Protein AF-A0A517TYM8-F1 (afdb_monomer_lite)

Organism: NCBI:txid2528024

Foldseek 3Di:
DLLVVLLVPDPDPCSVVQSVLLVVCCVVDPPVLSVVLSVVCVVVVHRGNVSSVVSSVVVVPPPPPPQPPPPDPPGDPPPPPDDPPPPDD

Radius of gyration: 19.98 Å; chains: 1; bounding box: 49×35×42 Å

pLDDT: mean 71.32, std 16.1, range [44.34, 91.38]

Sequence (89 aa):
MFLRRLVETEPGGLGTREFIRVLRLLDGCSWQRLQDAVERALDVGVHDADGIWLIVEHRRQAPVVLCSLDGRPKLRLVDVGRTELSARR

Secondary structure (DSSP, 8-state):
-HHHHHHHT-TTS-HHHHHHHHHHGGGTS-HHHHHHHHHHHHHHT--SHHHHHHHHHHHHSPPP-----TT-SS---------------

Structure (mmCIF, N/CA/C/O backbone):
data_AF-A0A517TYM8-F1
#
_entry.id   AF-A0A517TYM8-F1
#
loop_
_atom_site.group_PDB
_atom_site.id
_atom_site.type_symbol
_atom_site.label_atom_id
_atom_site.label_alt_id
_atom_site.label_comp_id
_atom_site.label_asym_id
_atom_site.label_entity_id
_atom_site.label_seq_id
_atom_site.pdbx_PDB_ins_code
_atom_site.Cartn_x
_atom_site.Cartn_y
_atom_site.Cartn_z
_atom_site.occupancy
_atom_site.B_iso_or_equiv
_atom_site.auth_seq_id
_atom_site.auth_comp_id
_atom_site.auth_asym_id
_atom_site.auth_atom_id
_atom_site.pdbx_PDB_model_num
ATOM 1 N N . MET A 1 1 ? 13.556 -4.080 3.757 1.00 55.53 1 MET A N 1
ATOM 2 C CA . MET A 1 1 ? 13.782 -5.150 2.754 1.00 55.53 1 MET A CA 1
ATOM 3 C C . MET A 1 1 ? 12.675 -5.235 1.698 1.00 55.53 1 MET A C 1
ATOM 5 O O . MET A 1 1 ? 12.997 -5.481 0.547 1.00 55.53 1 MET A O 1
ATOM 9 N N . PHE A 1 2 ? 11.406 -4.992 2.042 1.00 58.44 2 PHE A N 1
ATOM 10 C CA . PHE A 1 2 ? 10.254 -5.145 1.133 1.00 58.44 2 PHE A CA 1
ATOM 11 C C . PHE A 1 2 ? 10.262 -4.24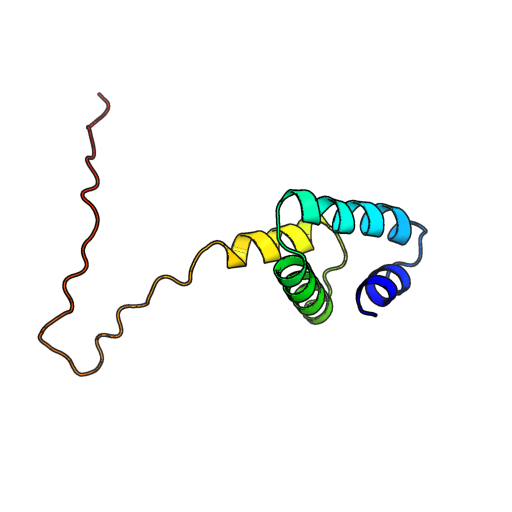6 -0.110 1.00 58.44 2 PHE A C 1
ATOM 13 O O . PHE A 1 2 ? 9.946 -4.710 -1.200 1.00 58.44 2 PHE A O 1
ATOM 20 N N . LEU A 1 3 ? 10.720 -2.998 0.019 1.00 61.44 3 LEU A N 1
ATOM 21 C CA . LEU A 1 3 ? 10.780 -2.071 -1.118 1.00 61.44 3 LEU A CA 1
ATOM 22 C C . LEU A 1 3 ? 11.739 -2.531 -2.226 1.00 61.44 3 LEU A C 1
ATOM 24 O O . LEU A 1 3 ? 11.497 -2.274 -3.397 1.00 61.44 3 LEU A O 1
ATOM 28 N N . ARG A 1 4 ? 12.807 -3.252 -1.867 1.00 62.53 4 ARG A N 1
ATOM 29 C CA . ARG A 1 4 ? 13.746 -3.823 -2.838 1.00 62.53 4 ARG A CA 1
ATOM 30 C C . ARG A 1 4 ? 13.099 -4.951 -3.646 1.00 62.53 4 ARG A C 1
ATOM 32 O O . ARG A 1 4 ? 13.308 -5.017 -4.848 1.00 62.53 4 ARG A O 1
ATOM 39 N N . ARG A 1 5 ? 12.272 -5.787 -3.008 1.00 62.78 5 ARG A N 1
ATOM 40 C CA . ARG A 1 5 ? 11.539 -6.861 -3.696 1.00 62.78 5 ARG A CA 1
ATOM 41 C C . ARG A 1 5 ? 10.557 -6.323 -4.732 1.00 62.78 5 ARG A C 1
ATOM 43 O O . ARG A 1 5 ? 10.487 -6.888 -5.809 1.00 62.78 5 ARG A O 1
ATOM 50 N N . LEU A 1 6 ? 9.864 -5.225 -4.422 1.00 62.62 6 LEU A N 1
ATOM 51 C CA . LEU A 1 6 ? 8.913 -4.581 -5.338 1.00 62.62 6 LEU A CA 1
ATOM 52 C C . LEU A 1 6 ? 9.592 -4.127 -6.646 1.00 62.62 6 LEU A C 1
ATOM 54 O O . LEU A 1 6 ? 9.025 -4.252 -7.725 1.00 62.62 6 LEU A O 1
ATOM 58 N N . VAL A 1 7 ? 10.836 -3.647 -6.540 1.00 61.25 7 VAL A N 1
ATOM 59 C CA . VAL A 1 7 ? 11.674 -3.235 -7.678 1.00 61.25 7 VAL A CA 1
ATOM 60 C C . VAL A 1 7 ? 12.198 -4.436 -8.470 1.00 61.25 7 VAL A C 1
ATOM 62 O O . VAL A 1 7 ? 12.299 -4.362 -9.690 1.00 61.25 7 VAL A O 1
ATOM 65 N N . GLU A 1 8 ? 12.538 -5.534 -7.794 1.00 64.00 8 GLU A N 1
ATOM 66 C CA . GLU A 1 8 ? 13.071 -6.751 -8.424 1.00 64.00 8 GLU A CA 1
ATOM 67 C C . GLU A 1 8 ? 12.000 -7.537 -9.211 1.00 64.00 8 GLU A C 1
ATOM 69 O O . GLU A 1 8 ? 12.353 -8.276 -10.129 1.00 64.00 8 GLU A O 1
ATOM 74 N N . THR A 1 9 ? 10.708 -7.368 -8.897 1.00 63.19 9 THR A N 1
ATOM 75 C CA . THR A 1 9 ? 9.590 -8.058 -9.571 1.00 63.19 9 THR A CA 1
ATOM 76 C C . THR A 1 9 ? 9.154 -7.455 -10.911 1.00 63.19 9 THR A C 1
ATOM 78 O O . THR A 1 9 ? 8.481 -8.152 -11.665 1.00 63.19 9 THR A O 1
ATOM 81 N N . GLU A 1 10 ? 9.544 -6.220 -11.257 1.00 57.12 10 GLU A N 1
ATOM 82 C CA . GLU A 1 10 ? 9.244 -5.624 -12.572 1.00 57.12 10 GLU A CA 1
ATOM 83 C C . GLU A 1 10 ? 10.476 -5.605 -13.502 1.00 57.12 10 GLU A C 1
ATOM 85 O O . GLU A 1 10 ? 11.357 -4.743 -13.372 1.00 57.12 10 GLU A O 1
ATOM 90 N N . PRO A 1 11 ? 10.550 -6.505 -14.502 1.00 46.94 11 PRO A N 1
ATOM 91 C CA . PRO A 1 11 ? 11.635 -6.516 -15.469 1.00 46.94 11 PRO A CA 1
ATOM 92 C C . PRO A 1 11 ? 11.371 -5.447 -16.541 1.00 46.94 11 PRO A C 1
ATOM 94 O O . PRO A 1 11 ? 10.706 -5.704 -17.539 1.00 46.94 11 PRO A O 1
ATOM 97 N N . GLY A 1 12 ? 11.870 -4.221 -16.346 1.00 54.09 12 GLY A N 1
ATOM 98 C CA . GLY A 1 12 ? 11.709 -3.183 -17.379 1.00 54.09 12 GLY A CA 1
ATOM 99 C C . GLY A 1 12 ? 12.182 -1.761 -17.074 1.00 54.09 12 GLY A C 1
ATOM 100 O O . GLY A 1 12 ? 11.877 -0.853 -17.839 1.00 54.09 12 GLY A O 1
ATOM 101 N N . GLY A 1 13 ? 12.893 -1.513 -15.970 1.00 49.22 13 GLY A N 1
ATOM 102 C CA . GLY A 1 13 ? 13.342 -0.153 -15.620 1.00 49.22 13 GLY A CA 1
ATOM 103 C C . GLY A 1 13 ? 12.240 0.765 -15.065 1.00 49.22 13 GLY A C 1
ATOM 104 O O . GLY A 1 13 ? 12.510 1.914 -14.719 1.00 49.22 13 GLY A O 1
ATOM 105 N N . LEU A 1 14 ? 11.017 0.249 -14.911 1.00 52.47 14 LEU A N 1
ATOM 106 C CA . LEU A 1 14 ? 9.901 0.910 -14.226 1.00 52.47 14 LEU A CA 1
ATOM 107 C C . LEU A 1 14 ? 10.071 0.912 -12.696 1.00 52.47 14 LEU A C 1
ATOM 109 O O . LEU A 1 14 ? 9.651 1.863 -12.036 1.00 52.47 14 LEU A O 1
ATOM 113 N N . GLY A 1 15 ? 10.804 -0.064 -12.146 1.00 67.12 15 GLY A N 1
ATOM 114 C CA . GLY A 1 15 ? 11.005 -0.224 -10.704 1.00 67.12 15 GLY A CA 1
ATOM 115 C C . GLY A 1 15 ? 11.570 1.012 -9.991 1.00 67.12 15 GLY A C 1
ATOM 116 O O . GLY A 1 15 ? 11.124 1.332 -8.896 1.00 67.12 15 GLY A O 1
ATOM 117 N N . THR A 1 16 ? 12.485 1.782 -10.598 1.00 74.88 16 THR A N 1
ATOM 118 C CA . THR A 1 16 ? 13.022 3.006 -9.962 1.00 74.88 16 THR A CA 1
ATOM 119 C C . THR A 1 16 ? 11.999 4.143 -9.923 1.00 74.88 16 THR A C 1
ATOM 121 O O . THR A 1 16 ? 11.926 4.873 -8.933 1.00 74.88 16 THR A O 1
ATOM 124 N N . ARG A 1 17 ? 11.194 4.310 -10.979 1.00 78.81 17 ARG A N 1
ATOM 125 C CA . ARG A 1 17 ? 10.178 5.369 -11.032 1.00 78.81 17 ARG A CA 1
ATOM 126 C C . ARG A 1 17 ? 9.027 5.066 -10.083 1.00 78.81 17 ARG A C 1
ATOM 128 O O . ARG A 1 17 ? 8.593 5.964 -9.361 1.00 78.81 17 ARG A O 1
ATOM 135 N N . GLU A 1 18 ? 8.583 3.815 -10.049 1.00 77.31 18 GLU A N 1
ATOM 136 C CA . GLU A 1 18 ? 7.535 3.401 -9.122 1.00 77.31 18 GLU A CA 1
ATOM 137 C C . GLU A 1 18 ? 8.036 3.395 -7.678 1.00 77.31 18 GLU A C 1
ATOM 139 O O . GLU A 1 18 ? 7.324 3.859 -6.796 1.00 77.31 18 GLU A O 1
ATOM 144 N N . PHE A 1 19 ? 9.305 3.059 -7.429 1.00 78.06 19 PHE A N 1
ATOM 145 C CA . PHE A 1 19 ? 9.921 3.247 -6.115 1.00 78.06 19 PHE A CA 1
ATOM 146 C C . PHE A 1 19 ? 9.865 4.710 -5.645 1.00 78.06 19 PHE A C 1
ATOM 148 O O . PHE A 1 19 ? 9.456 4.978 -4.516 1.00 78.06 19 PHE A O 1
ATOM 155 N N . ILE A 1 20 ? 10.204 5.674 -6.510 1.00 85.81 20 ILE A N 1
ATOM 156 C CA . ILE A 1 20 ? 10.093 7.105 -6.175 1.00 85.81 20 ILE A CA 1
ATOM 157 C C . ILE A 1 20 ? 8.633 7.497 -5.915 1.00 85.81 20 ILE A C 1
ATOM 159 O O . ILE A 1 20 ? 8.362 8.253 -4.983 1.00 85.81 20 ILE A O 1
ATOM 163 N N . ARG A 1 21 ? 7.682 6.992 -6.708 1.00 87.00 21 ARG A N 1
ATOM 164 C CA . ARG A 1 21 ? 6.251 7.266 -6.509 1.00 87.00 21 ARG A CA 1
ATOM 165 C C . ARG A 1 21 ? 5.730 6.686 -5.195 1.00 87.00 21 ARG A C 1
ATOM 167 O O . ARG A 1 21 ? 5.038 7.398 -4.479 1.00 87.00 21 ARG A O 1
ATOM 174 N N . VAL A 1 22 ? 6.134 5.471 -4.827 1.00 87.31 22 VAL A N 1
ATOM 175 C CA . VAL A 1 22 ? 5.808 4.855 -3.532 1.00 87.31 22 VAL A CA 1
ATOM 176 C C . VAL A 1 22 ? 6.392 5.668 -2.376 1.00 87.31 22 VAL A C 1
ATOM 178 O O . VAL A 1 22 ? 5.694 5.916 -1.398 1.00 87.31 22 VAL A O 1
ATOM 181 N N . LEU A 1 23 ? 7.633 6.155 -2.489 1.00 89.12 23 LEU A N 1
ATOM 182 C CA . LEU A 1 23 ? 8.219 7.029 -1.466 1.00 89.12 23 LEU A CA 1
ATO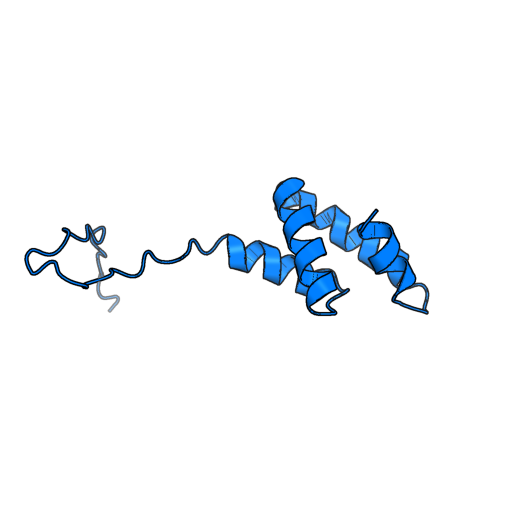M 183 C C . LEU A 1 23 ? 7.461 8.352 -1.316 1.00 89.12 23 LEU A C 1
ATOM 185 O O . LEU A 1 23 ? 7.298 8.826 -0.195 1.00 89.12 23 LEU A O 1
ATOM 189 N N . ARG A 1 24 ? 6.950 8.926 -2.411 1.00 91.38 24 ARG A N 1
ATOM 190 C CA . ARG A 1 24 ? 6.123 10.145 -2.367 1.00 91.38 24 ARG A CA 1
ATOM 191 C C . ARG A 1 24 ? 4.788 9.948 -1.645 1.00 91.38 24 ARG A C 1
ATOM 193 O O . ARG A 1 24 ? 4.213 10.927 -1.187 1.00 91.38 24 ARG A O 1
ATOM 200 N N . LEU A 1 25 ? 4.312 8.713 -1.461 1.00 90.19 25 LEU A N 1
ATOM 201 C CA . LEU A 1 25 ? 3.111 8.458 -0.653 1.00 90.19 25 LEU A CA 1
ATOM 202 C C . LEU A 1 25 ? 3.312 8.810 0.831 1.00 90.19 25 LEU A C 1
ATOM 204 O O . LEU A 1 25 ? 2.328 9.029 1.540 1.00 90.19 25 LEU A O 1
ATOM 208 N N . LEU A 1 26 ? 4.562 8.918 1.304 1.00 90.94 26 LEU A N 1
ATOM 209 C CA . LEU A 1 26 ? 4.868 9.403 2.655 1.00 90.94 26 LEU A CA 1
ATOM 210 C C . LEU A 1 26 ? 4.411 10.849 2.891 1.00 90.94 26 LEU A C 1
ATOM 212 O O . LEU A 1 26 ? 4.161 11.210 4.037 1.00 90.94 26 LEU A O 1
ATOM 216 N N . ASP A 1 27 ? 4.216 11.652 1.840 1.00 91.00 27 ASP A N 1
ATOM 217 C CA . ASP A 1 27 ? 3.645 12.999 1.981 1.00 91.00 27 ASP A CA 1
ATOM 218 C C . ASP A 1 27 ? 2.181 12.950 2.469 1.00 91.00 27 ASP A C 1
ATOM 220 O O . ASP A 1 27 ? 1.690 13.893 3.089 1.00 91.00 27 ASP A O 1
ATOM 224 N N . GLY A 1 28 ? 1.475 11.838 2.222 1.00 87.62 28 GLY A N 1
ATOM 225 C CA . GLY A 1 28 ? 0.071 11.635 2.595 1.00 87.62 28 GLY A CA 1
ATOM 226 C C . GLY A 1 28 ? -0.162 10.658 3.753 1.00 87.62 28 GLY A C 1
ATOM 227 O O . GLY A 1 28 ? -1.282 10.569 4.268 1.00 87.62 28 GLY A O 1
ATOM 228 N N . CYS A 1 29 ? 0.851 9.900 4.187 1.00 89.19 29 CYS A N 1
ATOM 229 C CA . CYS A 1 29 ? 0.690 8.874 5.219 1.00 89.19 29 CYS A CA 1
ATOM 230 C C . CYS A 1 29 ? 1.944 8.646 6.076 1.00 89.19 29 CYS A C 1
ATOM 232 O O . CYS A 1 29 ? 3.052 9.025 5.719 1.00 89.19 29 CYS A O 1
ATOM 234 N N . SER A 1 30 ? 1.775 8.015 7.243 1.00 90.56 30 SER A N 1
ATOM 235 C CA . SER A 1 30 ? 2.915 7.666 8.095 1.00 90.56 30 SER A CA 1
ATOM 236 C C . SER A 1 30 ? 3.713 6.496 7.517 1.00 90.56 30 SER A C 1
ATOM 238 O O . SER A 1 30 ? 3.157 5.620 6.853 1.00 90.56 30 SER A O 1
ATOM 240 N N . TRP A 1 31 ? 5.003 6.423 7.864 1.00 90.31 31 TRP A N 1
ATOM 241 C CA . TRP A 1 31 ? 5.886 5.315 7.482 1.00 90.31 31 TRP A CA 1
ATOM 242 C C . TRP A 1 31 ? 5.290 3.934 7.791 1.00 90.31 31 TRP A C 1
ATOM 244 O O . TRP A 1 31 ? 5.314 3.047 6.944 1.00 90.31 31 TRP A O 1
ATOM 254 N N . GLN A 1 32 ? 4.701 3.762 8.979 1.00 90.00 32 GLN A N 1
ATOM 255 C CA . GLN A 1 32 ? 4.071 2.499 9.383 1.00 90.00 32 GLN A CA 1
ATOM 256 C C . GLN A 1 32 ? 2.887 2.129 8.482 1.00 90.00 32 GLN A C 1
ATOM 258 O O . GLN A 1 32 ? 2.776 0.983 8.066 1.00 90.00 32 GLN A O 1
ATOM 263 N N . ARG A 1 33 ? 2.036 3.101 8.117 1.00 89.69 33 ARG A N 1
ATOM 264 C CA . ARG A 1 33 ? 0.911 2.851 7.204 1.00 89.69 33 ARG A CA 1
ATOM 265 C C . ARG A 1 33 ? 1.384 2.463 5.810 1.00 89.69 33 ARG A C 1
ATOM 267 O O . ARG A 1 33 ? 0.800 1.566 5.209 1.00 89.69 33 ARG A O 1
ATOM 274 N N . LEU A 1 34 ? 2.432 3.117 5.313 1.00 90.94 34 LEU A N 1
ATOM 275 C CA . LEU A 1 34 ? 3.010 2.763 4.023 1.00 90.94 34 LEU A CA 1
ATOM 276 C C . LEU A 1 34 ? 3.626 1.359 4.058 1.00 90.94 34 LEU A C 1
ATOM 278 O O . LEU A 1 34 ? 3.418 0.584 3.132 1.00 90.94 34 LEU A O 1
ATOM 282 N N . GLN A 1 35 ? 4.346 1.017 5.127 1.00 90.81 35 GLN A N 1
ATOM 283 C CA . GLN A 1 35 ? 4.956 -0.301 5.292 1.00 90.81 35 GLN A CA 1
ATOM 284 C C . GLN A 1 35 ? 3.903 -1.416 5.275 1.00 90.81 35 GLN A C 1
ATOM 286 O O . GLN A 1 35 ? 4.036 -2.356 4.493 1.00 90.81 35 GLN A O 1
ATOM 291 N N . ASP A 1 36 ? 2.841 -1.272 6.066 1.00 90.56 36 ASP A N 1
ATOM 292 C CA . ASP A 1 36 ? 1.729 -2.225 6.102 1.00 90.56 36 ASP A CA 1
ATOM 293 C C . ASP A 1 36 ? 1.042 -2.370 4.735 1.00 90.56 36 ASP A C 1
ATOM 295 O O . ASP A 1 36 ? 0.648 -3.467 4.332 1.00 90.56 36 ASP A O 1
ATOM 299 N N . ALA A 1 37 ? 0.858 -1.255 4.021 1.00 90.94 37 ALA A N 1
ATOM 300 C CA . ALA A 1 37 ? 0.227 -1.259 2.708 1.00 90.94 37 ALA A CA 1
ATOM 301 C C . ALA A 1 37 ? 1.099 -1.954 1.657 1.00 90.94 37 ALA A C 1
ATOM 303 O O . ALA A 1 37 ? 0.579 -2.725 0.858 1.00 90.94 37 ALA A O 1
ATOM 304 N N . VAL A 1 38 ? 2.415 -1.729 1.687 1.00 88.81 38 VAL A N 1
ATOM 305 C CA . VAL A 1 38 ? 3.377 -2.396 0.799 1.00 88.81 38 VAL A CA 1
ATOM 306 C C . VAL A 1 38 ? 3.431 -3.897 1.076 1.00 88.81 38 VAL A C 1
ATOM 308 O O . VAL A 1 38 ? 3.438 -4.683 0.134 1.00 88.81 38 VAL A O 1
ATOM 311 N N . GLU A 1 39 ? 3.443 -4.312 2.343 1.00 89.69 39 GLU A N 1
ATOM 312 C CA . GLU A 1 39 ? 3.392 -5.732 2.708 1.00 89.69 39 GLU A CA 1
ATOM 313 C C . GLU A 1 39 ? 2.122 -6.388 2.161 1.00 89.69 39 GLU A C 1
ATOM 315 O O . GLU A 1 39 ? 2.189 -7.396 1.458 1.00 89.69 39 GLU A O 1
ATOM 320 N N . ARG A 1 40 ? 0.968 -5.742 2.363 1.00 88.62 40 ARG A N 1
ATOM 321 C CA . ARG A 1 40 ? -0.295 -6.250 1.834 1.00 88.62 40 ARG A CA 1
ATOM 322 C C . ARG A 1 40 ? -0.326 -6.277 0.307 1.00 88.62 40 ARG A C 1
ATOM 324 O O . ARG A 1 40 ? -0.877 -7.220 -0.248 1.00 88.62 40 ARG A O 1
ATOM 331 N N . ALA A 1 41 ? 0.226 -5.262 -0.356 1.00 88.19 41 ALA A N 1
ATOM 332 C CA . ALA A 1 41 ? 0.304 -5.187 -1.812 1.00 88.19 41 ALA A CA 1
ATOM 333 C C . ALA A 1 41 ? 1.121 -6.353 -2.378 1.00 88.19 41 ALA A C 1
ATOM 335 O O . ALA A 1 41 ? 0.675 -7.016 -3.311 1.00 88.19 41 ALA A O 1
ATOM 336 N N . LEU A 1 42 ? 2.258 -6.667 -1.750 1.00 85.44 42 LEU A N 1
ATOM 337 C CA . LEU A 1 42 ? 3.077 -7.820 -2.115 1.00 85.44 42 LEU A CA 1
ATOM 338 C C . LEU A 1 42 ? 2.314 -9.143 -1.961 1.00 85.44 42 LEU A C 1
ATOM 340 O O . LEU A 1 42 ? 2.412 -9.986 -2.849 1.00 85.44 42 LEU A O 1
ATOM 344 N N . ASP A 1 43 ? 1.516 -9.307 -0.901 1.00 87.19 43 ASP A N 1
ATOM 345 C CA . ASP A 1 43 ? 0.694 -10.512 -0.710 1.00 87.19 43 ASP A CA 1
ATOM 346 C C . ASP A 1 43 ? -0.363 -10.706 -1.807 1.00 87.19 43 ASP A C 1
ATOM 348 O O . ASP A 1 43 ? -0.731 -11.839 -2.117 1.00 87.19 43 ASP A O 1
ATOM 352 N N . VAL A 1 44 ? -0.889 -9.614 -2.372 1.00 86.06 44 VAL A N 1
ATOM 353 C CA . VAL A 1 44 ? -1.916 -9.659 -3.429 1.00 86.06 44 VAL A CA 1
ATOM 354 C C . VAL A 1 44 ? -1.350 -9.489 -4.843 1.00 86.06 44 VAL A C 1
ATOM 356 O O . VAL A 1 44 ? -2.121 -9.483 -5.799 1.00 86.06 44 VAL A O 1
ATOM 359 N N . GLY A 1 45 ? -0.026 -9.370 -4.992 1.00 82.88 45 GLY A N 1
ATOM 360 C CA . GLY A 1 45 ? 0.643 -9.204 -6.289 1.00 82.88 45 GLY A CA 1
ATOM 361 C C . GLY A 1 45 ? 0.484 -7.816 -6.921 1.00 82.88 45 GLY A C 1
ATOM 362 O O . GLY A 1 45 ? 0.522 -7.689 -8.141 1.00 82.88 45 GLY A O 1
ATOM 363 N N . VA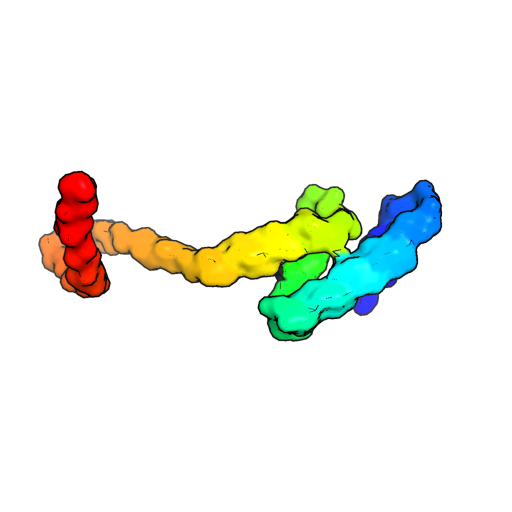L A 1 46 ? 0.275 -6.778 -6.109 1.00 84.75 46 VAL A N 1
ATOM 364 C CA . VAL A 1 46 ? 0.200 -5.377 -6.546 1.00 84.75 46 VAL A CA 1
ATOM 365 C C . VAL A 1 46 ? 1.565 -4.715 -6.363 1.00 84.75 46 VAL A C 1
ATOM 367 O O . VAL A 1 46 ? 2.164 -4.786 -5.287 1.00 84.75 46 VAL A O 1
ATOM 370 N N . HIS A 1 47 ? 2.054 -4.057 -7.415 1.00 79.94 47 HIS A N 1
ATOM 371 C CA . HIS A 1 47 ? 3.406 -3.487 -7.455 1.00 79.94 47 HIS A CA 1
ATOM 372 C C . HIS A 1 47 ? 3.451 -2.008 -7.866 1.00 79.94 47 HIS A C 1
ATOM 374 O O . HIS A 1 47 ? 4.497 -1.376 -7.736 1.00 79.94 47 HIS A O 1
ATOM 380 N N . ASP A 1 48 ? 2.342 -1.430 -8.325 1.00 83.31 48 ASP A N 1
ATOM 381 C CA . ASP A 1 48 ? 2.263 -0.022 -8.701 1.00 83.31 48 ASP A CA 1
ATOM 382 C C . ASP A 1 48 ? 1.879 0.882 -7.513 1.00 83.31 48 ASP A C 1
ATOM 384 O O . ASP A 1 48 ? 1.251 0.465 -6.533 1.00 83.31 48 ASP A O 1
ATOM 388 N N . ALA A 1 49 ? 2.282 2.151 -7.594 1.00 86.62 49 ALA A N 1
ATOM 389 C CA . ALA A 1 49 ? 2.067 3.117 -6.522 1.00 86.62 49 ALA A CA 1
ATOM 390 C C . ALA A 1 49 ? 0.581 3.441 -6.288 1.00 86.62 49 ALA A C 1
ATOM 392 O O . ALA A 1 49 ? 0.191 3.682 -5.145 1.00 86.62 49 ALA A O 1
ATOM 393 N N . ASP A 1 50 ? -0.244 3.420 -7.338 1.00 87.50 50 ASP A N 1
ATOM 394 C CA . ASP A 1 50 ? -1.670 3.740 -7.242 1.00 87.50 50 ASP A CA 1
ATOM 395 C C . ASP A 1 50 ? -2.424 2.634 -6.483 1.00 87.50 50 ASP A C 1
ATOM 397 O O . ASP A 1 50 ? -3.230 2.916 -5.592 1.00 87.50 50 ASP A O 1
ATOM 401 N N . GLY A 1 51 ? -2.099 1.368 -6.750 1.00 88.94 51 GLY A N 1
ATOM 402 C CA . GLY A 1 51 ? -2.616 0.215 -6.022 1.00 88.94 51 GLY A CA 1
ATOM 403 C C . GLY A 1 51 ? -2.192 0.201 -4.551 1.00 88.94 51 GLY A C 1
ATOM 404 O O . GLY A 1 51 ? -3.013 -0.064 -3.670 1.00 88.94 51 GLY A O 1
ATOM 405 N N . ILE A 1 52 ? -0.941 0.563 -4.250 1.00 89.06 52 ILE A N 1
ATOM 406 C CA . ILE A 1 52 ? -0.473 0.718 -2.861 1.00 89.06 52 ILE A CA 1
ATOM 407 C C . ILE A 1 52 ? -1.225 1.861 -2.161 1.00 89.06 52 ILE A C 1
ATOM 409 O O . ILE A 1 52 ? -1.660 1.702 -1.018 1.00 89.06 52 ILE A O 1
ATOM 413 N N . TRP A 1 53 ? -1.432 2.994 -2.837 1.00 91.12 53 TRP A N 1
ATOM 414 C CA . TRP A 1 53 ? -2.197 4.117 -2.292 1.00 91.12 53 TRP A CA 1
ATOM 415 C C . TRP A 1 53 ? -3.651 3.741 -1.988 1.00 91.12 53 TRP A C 1
ATOM 417 O O . TRP A 1 53 ? -4.174 4.096 -0.931 1.00 91.12 53 TRP A O 1
ATOM 427 N N . LEU A 1 54 ? -4.288 2.948 -2.853 1.00 90.88 54 LEU A N 1
ATOM 428 C CA . LEU A 1 54 ? -5.638 2.441 -2.614 1.00 90.88 54 LEU A CA 1
ATOM 429 C C . LEU A 1 54 ? -5.721 1.616 -1.320 1.00 90.88 54 LEU A C 1
ATOM 431 O O . LEU A 1 54 ? -6.685 1.746 -0.565 1.00 90.88 54 LEU A O 1
ATOM 435 N N . ILE A 1 55 ? -4.700 0.807 -1.022 1.00 90.12 55 ILE A N 1
ATOM 436 C CA . ILE A 1 55 ? -4.623 0.029 0.223 1.00 90.12 55 ILE A CA 1
ATOM 437 C C . ILE A 1 55 ? -4.459 0.953 1.441 1.00 90.12 55 ILE A C 1
ATOM 439 O O . ILE A 1 55 ? -5.097 0.723 2.475 1.00 90.12 55 ILE A O 1
ATOM 443 N N . VAL A 1 56 ? -3.648 2.013 1.325 1.00 89.81 56 VAL A N 1
ATOM 444 C CA . VAL A 1 56 ? -3.491 3.036 2.376 1.00 89.81 56 VAL A CA 1
ATOM 445 C C . VAL A 1 56 ? -4.826 3.724 2.669 1.00 89.81 56 VAL A C 1
ATOM 447 O O . VAL A 1 56 ? -5.224 3.827 3.832 1.00 89.81 56 VAL A O 1
ATOM 450 N N . GLU A 1 57 ? -5.539 4.166 1.634 1.00 86.75 57 GLU A N 1
ATOM 451 C CA . GLU A 1 57 ? -6.815 4.873 1.771 1.00 86.75 57 GLU A CA 1
ATOM 452 C C . GLU A 1 57 ? -7.944 3.959 2.258 1.00 86.75 57 GLU A C 1
ATOM 454 O O . GLU A 1 57 ? -8.739 4.363 3.108 1.00 86.75 57 GLU A O 1
ATOM 459 N N . HIS A 1 58 ? -7.979 2.694 1.829 1.00 81.06 58 HIS A N 1
ATOM 460 C CA . HIS A 1 58 ? -8.962 1.735 2.334 1.00 81.06 58 HIS A CA 1
ATOM 461 C C . HIS A 1 58 ? -8.840 1.528 3.852 1.00 81.06 58 HIS A C 1
ATOM 463 O O . HIS A 1 58 ? -9.848 1.420 4.541 1.00 81.06 58 HIS A O 1
ATOM 469 N N . ARG A 1 59 ? -7.624 1.572 4.415 1.00 69.31 59 ARG A N 1
ATOM 470 C CA . ARG A 1 59 ? -7.419 1.491 5.873 1.00 69.31 59 ARG A CA 1
ATOM 471 C C . ARG A 1 59 ? -7.760 2.776 6.633 1.00 69.31 59 ARG A C 1
ATOM 473 O O . ARG A 1 59 ? -7.886 2.729 7.856 1.00 69.31 59 ARG A O 1
ATOM 480 N N . ARG A 1 60 ? -7.915 3.920 5.957 1.00 66.06 60 ARG A N 1
ATOM 481 C CA . ARG A 1 60 ? -8.436 5.150 6.586 1.00 66.06 60 ARG A CA 1
ATOM 482 C C . ARG A 1 60 ? -9.935 5.086 6.815 1.00 66.06 60 ARG A C 1
ATOM 484 O O . ARG A 1 60 ? -10.438 5.766 7.708 1.00 66.06 60 ARG A O 1
ATOM 491 N N . GLN A 1 61 ? -10.639 4.290 6.018 1.00 58.97 61 GLN A N 1
ATOM 492 C CA . GLN A 1 61 ? -12.035 3.973 6.256 1.00 58.97 61 GLN A CA 1
ATOM 493 C C . GLN A 1 61 ? -12.061 3.062 7.483 1.00 58.97 61 GLN A C 1
ATOM 495 O O . GLN A 1 61 ? -11.833 1.858 7.388 1.00 58.97 61 GLN A O 1
ATOM 500 N N . ALA A 1 62 ? -12.226 3.662 8.666 1.00 55.94 62 ALA A N 1
ATOM 501 C CA . ALA A 1 62 ? -12.321 2.912 9.909 1.00 55.94 62 ALA A CA 1
ATOM 502 C C . ALA A 1 62 ? -13.358 1.789 9.726 1.00 55.94 62 ALA A C 1
ATOM 504 O O . ALA A 1 62 ? -14.425 2.062 9.162 1.00 55.94 62 ALA A O 1
ATOM 505 N N . PRO A 1 63 ? -13.072 0.550 10.174 1.00 55.00 63 PRO A N 1
ATOM 506 C CA . PRO A 1 63 ? -14.063 -0.506 10.127 1.00 55.00 63 PRO A CA 1
ATOM 507 C C . PRO A 1 63 ? -15.307 0.016 10.835 1.00 55.00 63 PRO A C 1
ATOM 509 O O . PRO A 1 63 ? -15.247 0.356 12.020 1.00 55.00 63 PRO A O 1
ATOM 512 N N . VAL A 1 64 ? -16.416 0.141 10.102 1.00 56.44 64 VAL A N 1
ATOM 513 C CA . VAL A 1 64 ? -17.698 0.464 10.722 1.00 56.44 64 VAL A CA 1
ATOM 514 C C . VAL A 1 64 ? -17.896 -0.616 11.768 1.00 56.44 64 VAL A C 1
ATOM 516 O O . VAL A 1 64 ? -17.868 -1.801 11.433 1.00 56.44 64 VAL A O 1
ATOM 519 N N . VAL A 1 65 ? -18.001 -0.219 13.038 1.00 56.72 65 VAL A N 1
ATOM 520 C CA . VAL A 1 65 ? -18.273 -1.156 14.122 1.00 56.72 65 VAL A CA 1
ATOM 521 C C . VAL A 1 65 ? -19.602 -1.808 13.771 1.00 56.72 65 VAL A C 1
ATOM 523 O O . VAL A 1 65 ? -20.662 -1.211 13.959 1.00 56.72 65 VAL A O 1
ATOM 526 N N . LEU A 1 66 ? -19.545 -3.008 13.191 1.00 58.34 66 LEU A N 1
ATOM 527 C CA . LEU A 1 66 ? -20.728 -3.806 12.940 1.00 58.34 66 LEU A CA 1
ATOM 528 C C . LEU A 1 66 ? -21.359 -4.006 14.310 1.00 58.34 66 LEU A C 1
ATOM 530 O O . LEU A 1 66 ? -20.744 -4.562 15.225 1.00 58.34 66 LEU A O 1
ATOM 534 N N . CYS A 1 67 ? -22.552 -3.446 14.477 1.00 52.56 67 CYS A N 1
ATOM 535 C CA . CYS A 1 67 ? -23.330 -3.610 15.687 1.00 52.56 67 CYS A CA 1
ATOM 536 C C . CYS A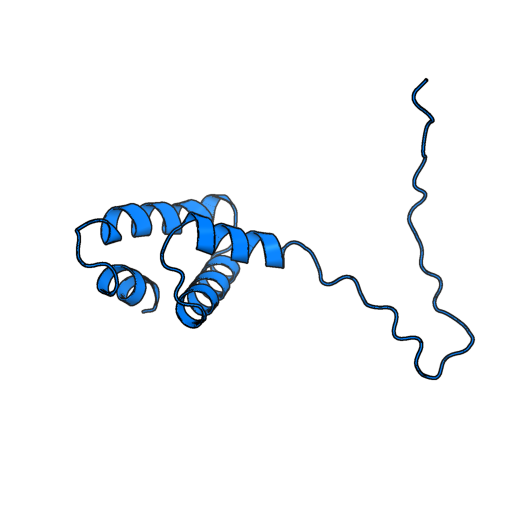 1 67 ? -23.673 -5.094 15.804 1.00 52.56 67 CYS A C 1
ATOM 538 O O . CYS A 1 67 ? -24.662 -5.546 15.239 1.00 52.56 67 CYS A O 1
ATOM 540 N N . SER A 1 68 ? -22.833 -5.866 16.496 1.00 54.47 68 SER A N 1
ATOM 541 C CA . SER A 1 68 ? -23.158 -7.244 16.844 1.00 54.47 68 SER A CA 1
ATOM 542 C C . SER A 1 68 ? -24.364 -7.201 17.782 1.00 54.47 68 SER A C 1
ATOM 544 O O . SER A 1 68 ? -24.294 -6.670 18.895 1.00 54.47 68 SER A O 1
ATOM 546 N N . LEU A 1 69 ? -25.495 -7.685 17.266 1.00 57.62 69 LEU A N 1
ATOM 547 C CA . LEU A 1 69 ? -26.772 -7.798 17.972 1.00 57.62 69 LEU A CA 1
ATOM 548 C C . LEU A 1 69 ? -26.864 -9.105 18.773 1.00 57.62 69 LEU A C 1
ATOM 550 O O . LEU A 1 69 ? -27.893 -9.367 19.397 1.00 57.62 69 LEU A O 1
ATOM 554 N N . ASP A 1 70 ? -25.810 -9.925 18.767 1.00 58.25 70 ASP A N 1
ATOM 555 C CA . ASP A 1 70 ? -25.851 -11.256 19.356 1.00 58.25 70 ASP A CA 1
ATOM 556 C C . ASP A 1 70 ? -26.028 -11.178 20.878 1.00 58.25 70 ASP A C 1
ATOM 558 O O . ASP A 1 70 ? -25.168 -10.722 21.637 1.00 58.25 70 ASP A O 1
ATOM 562 N N . GLY A 1 71 ? -27.209 -11.612 21.321 1.00 58.75 71 GLY A N 1
ATOM 563 C CA . GLY A 1 71 ? -27.547 -11.853 22.721 1.00 58.75 71 GLY A CA 1
ATOM 564 C C . GLY A 1 71 ? -27.907 -10.630 23.571 1.00 58.75 71 GLY A C 1
ATOM 565 O O . GLY A 1 71 ? -28.095 -10.793 24.777 1.00 58.75 71 GLY A O 1
ATOM 566 N N . ARG A 1 72 ? -28.027 -9.413 23.014 1.00 57.16 72 ARG A N 1
ATOM 567 C CA . ARG A 1 72 ? -28.376 -8.210 23.804 1.00 57.16 72 ARG A CA 1
ATOM 568 C C . ARG A 1 72 ? -29.628 -7.483 23.282 1.00 57.16 72 ARG A C 1
ATOM 570 O O . ARG A 1 72 ? -29.503 -6.588 22.452 1.00 57.16 72 ARG A O 1
ATOM 577 N N . PRO A 1 73 ? -30.826 -7.762 23.835 1.00 56.16 73 PRO A N 1
ATOM 578 C CA . PRO A 1 73 ? -32.084 -7.116 23.429 1.00 56.16 73 PRO A CA 1
ATOM 579 C C . PRO A 1 73 ? -32.230 -5.640 23.861 1.00 56.16 73 PRO A C 1
ATOM 581 O O . PRO A 1 73 ? -33.213 -4.996 23.511 1.00 56.16 73 PRO A O 1
ATOM 584 N N . LYS A 1 74 ? -31.278 -5.078 24.622 1.00 54.16 74 LYS A N 1
ATOM 585 C CA . LYS A 1 74 ? -31.245 -3.654 25.006 1.00 54.16 74 LYS A CA 1
ATOM 586 C C . LYS A 1 74 ? -30.098 -2.977 24.270 1.00 54.16 74 LYS A C 1
ATOM 588 O O . LYS A 1 74 ? -28.964 -2.942 24.747 1.00 54.16 74 LYS A O 1
ATOM 593 N N . LEU A 1 75 ? -30.398 -2.560 23.051 1.00 55.28 75 LEU A N 1
ATOM 594 C CA . LEU A 1 75 ? -29.432 -2.088 22.079 1.00 55.28 75 LEU A CA 1
ATOM 595 C C . LEU A 1 75 ? -28.674 -0.842 22.532 1.00 55.28 75 LEU A C 1
ATOM 597 O O . LEU A 1 75 ? -29.240 0.086 23.106 1.00 55.28 75 LEU A O 1
ATOM 601 N N . ARG A 1 76 ? -27.369 -0.865 22.239 1.00 55.31 76 ARG A N 1
ATOM 602 C CA . ARG A 1 76 ? -26.444 0.263 22.342 1.00 55.31 76 ARG A CA 1
ATOM 603 C C . ARG A 1 76 ? -27.058 1.475 21.640 1.00 55.31 76 ARG A C 1
ATOM 605 O O . ARG A 1 76 ? -27.444 1.373 20.480 1.00 55.31 76 ARG A O 1
ATOM 612 N N . LEU A 1 77 ? -27.117 2.605 22.343 1.00 56.03 77 LEU A N 1
ATOM 613 C CA . LEU A 1 77 ? -27.400 3.912 21.755 1.00 56.03 77 LEU A CA 1
ATOM 614 C C . LEU A 1 77 ? -26.347 4.184 20.679 1.00 56.03 77 LEU A C 1
ATOM 616 O O . LEU A 1 77 ? -25.194 4.477 20.988 1.00 56.03 77 LEU A O 1
ATOM 620 N N . VAL A 1 78 ? -26.738 4.028 19.418 1.00 58.38 78 VAL A N 1
ATOM 621 C CA . VAL A 1 78 ? -25.975 4.572 18.302 1.00 58.38 78 VAL A CA 1
ATOM 622 C C . VAL A 1 78 ? -26.255 6.069 18.317 1.00 58.38 78 VAL A C 1
ATOM 624 O O . VAL A 1 78 ? -27.349 6.496 17.951 1.00 58.38 78 VAL A O 1
ATOM 627 N N . ASP A 1 79 ? -25.290 6.857 18.787 1.00 58.56 79 ASP A N 1
ATOM 628 C CA . ASP A 1 79 ? -25.304 8.299 18.555 1.00 58.56 79 ASP A CA 1
ATOM 629 C C . ASP A 1 79 ? -24.938 8.535 17.089 1.00 58.56 79 ASP A C 1
ATOM 631 O O . ASP A 1 79 ? -23.772 8.637 16.705 1.00 58.56 79 ASP A O 1
ATOM 635 N N . VAL A 1 80 ? -25.962 8.511 16.238 1.00 59.28 80 VAL A N 1
ATOM 636 C CA . VAL A 1 80 ? -25.848 9.026 14.880 1.00 59.28 80 VAL A CA 1
ATOM 637 C C . VAL A 1 80 ? -25.881 10.538 15.028 1.00 59.28 80 VAL A C 1
ATOM 639 O O . VAL A 1 80 ? -26.958 11.122 15.168 1.00 59.28 80 VAL A O 1
ATOM 642 N N . GLY A 1 81 ? -24.701 11.163 15.023 1.00 54.91 81 GLY A N 1
ATOM 643 C CA . GLY A 1 81 ? -24.582 12.616 14.969 1.00 54.91 81 GLY A CA 1
ATOM 644 C C . GLY A 1 81 ? -25.562 13.164 13.929 1.00 54.91 81 GLY A C 1
ATOM 645 O O . GLY A 1 81 ? -25.557 12.739 12.771 1.00 54.91 81 GLY A O 1
ATOM 646 N N . ARG A 1 82 ? -26.474 14.025 14.394 1.00 46.94 82 ARG A N 1
ATOM 647 C CA . ARG A 1 82 ? -27.621 14.557 13.648 1.00 46.94 82 ARG A CA 1
ATOM 648 C C . ARG A 1 82 ? -27.199 14.949 12.228 1.00 46.94 82 ARG A C 1
ATOM 650 O O . ARG A 1 82 ? -26.483 15.927 12.034 1.00 46.94 82 ARG A O 1
ATOM 657 N N . THR A 1 83 ? -27.646 14.191 11.230 1.00 51.16 83 THR A N 1
ATOM 658 C CA . THR A 1 83 ? -27.532 14.613 9.832 1.00 51.16 83 THR A CA 1
ATOM 659 C C . THR A 1 83 ? -28.677 15.582 9.562 1.00 51.16 83 THR A C 1
ATOM 661 O O . THR A 1 83 ? -29.816 15.171 9.349 1.00 51.16 83 THR A O 1
ATOM 664 N N . GLU A 1 84 ? -28.388 16.880 9.629 1.00 52.44 84 GLU A N 1
ATOM 665 C CA . GLU A 1 84 ? -29.285 17.929 9.142 1.00 52.44 84 GLU A CA 1
ATOM 666 C C . GLU A 1 84 ? -29.353 17.827 7.612 1.00 52.44 84 GLU A C 1
ATOM 668 O O . GLU A 1 84 ? -28.527 18.380 6.885 1.00 52.44 84 GLU A O 1
ATOM 673 N N . LEU A 1 85 ? -30.336 17.079 7.110 1.00 56.69 85 LEU A N 1
ATOM 674 C CA . LEU A 1 85 ? -30.710 17.110 5.701 1.00 56.69 85 LEU A CA 1
ATOM 675 C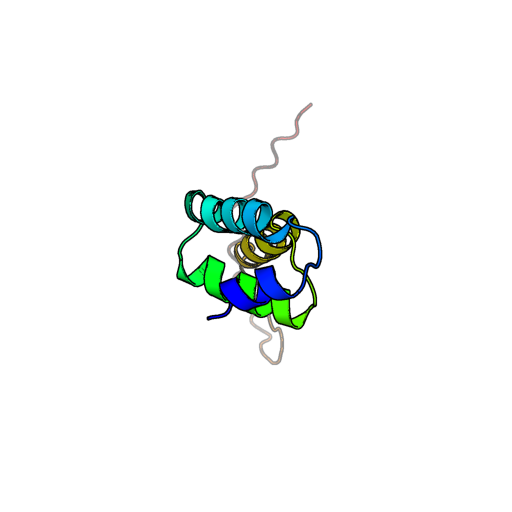 C . LEU A 1 85 ? -31.516 18.388 5.459 1.00 56.69 85 LEU A C 1
ATOM 677 O O . LEU A 1 85 ? -32.747 18.373 5.460 1.00 56.69 85 LEU A O 1
ATOM 681 N N . SER A 1 86 ? -30.828 19.513 5.265 1.00 51.47 86 SER A N 1
ATOM 682 C CA . SER A 1 86 ? -31.472 20.681 4.673 1.00 51.47 86 SER A CA 1
ATOM 683 C C . SER A 1 86 ? -31.828 20.328 3.230 1.00 51.47 86 SER A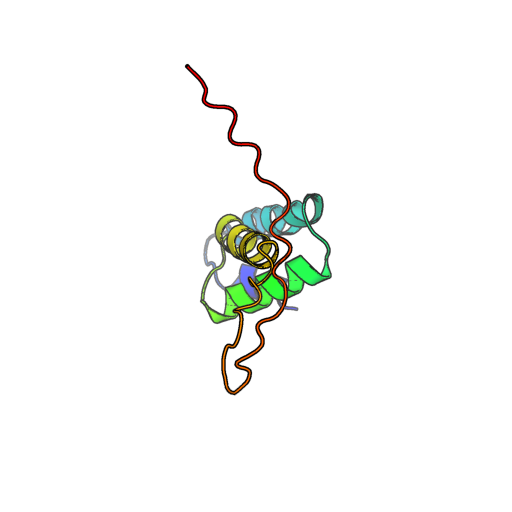 C 1
ATOM 685 O O . SER A 1 86 ? -30.973 20.145 2.362 1.00 51.47 86 SER A O 1
ATOM 687 N N . ALA A 1 87 ? -33.126 20.140 2.996 1.00 46.06 87 ALA A N 1
ATOM 688 C CA . ALA A 1 87 ? -33.683 19.907 1.677 1.00 46.06 87 ALA A CA 1
ATOM 689 C C . ALA A 1 87 ? -33.266 21.061 0.754 1.00 46.06 87 ALA A C 1
ATOM 691 O O . ALA A 1 87 ? -33.728 22.193 0.904 1.00 46.06 87 ALA A O 1
ATOM 692 N N . ARG A 1 88 ? -32.365 20.781 -0.189 1.00 47.00 88 ARG A N 1
ATOM 693 C CA . ARG A 1 88 ? -32.001 21.723 -1.244 1.00 47.00 88 ARG A CA 1
ATOM 694 C C . ARG A 1 88 ? -33.129 21.714 -2.273 1.00 47.00 88 ARG A C 1
ATOM 696 O O . ARG A 1 88 ? -33.274 20.748 -3.017 1.00 47.00 88 ARG A O 1
ATOM 703 N N . ARG A 1 89 ? -33.967 22.748 -2.212 1.00 44.34 89 ARG A N 1
ATOM 704 C CA . ARG A 1 89 ? -34.922 23.102 -3.268 1.00 44.34 89 ARG A CA 1
ATOM 705 C C . ARG A 1 89 ? -34.193 23.607 -4.506 1.00 44.34 89 ARG A C 1
ATOM 707 O O . ARG A 1 89 ? -33.086 24.170 -4.338 1.00 44.34 89 ARG A O 1
#